Protein AF-A0A920P2Q8-F1 (afdb_monomer)

Nearest PDB structures (foldseek):
  1bu6-assembly1_Z  TM=9.345E-01  e=3.037E-04  Escherichia coli
  1gll-assembly1_O  TM=9.374E-01  e=3.037E-04  Escherichia coli
  3ezw-assembly1_E  TM=9.438E-01  e=4.803E-04  Escherichia coli K-12
  3ezw-assembly2_H  TM=9.414E-01  e=4.803E-04  Escherichia coli K-12
  3ezw-assembly2_D  TM=9.309E-01  e=9.871E-04  Escherichia coli K-12

Radius of gyration: 13.26 Å; Cα contacts (8 Å, |Δi|>4): 57; chains: 1; bounding box: 35×21×29 Å

Sequence (72 aa):
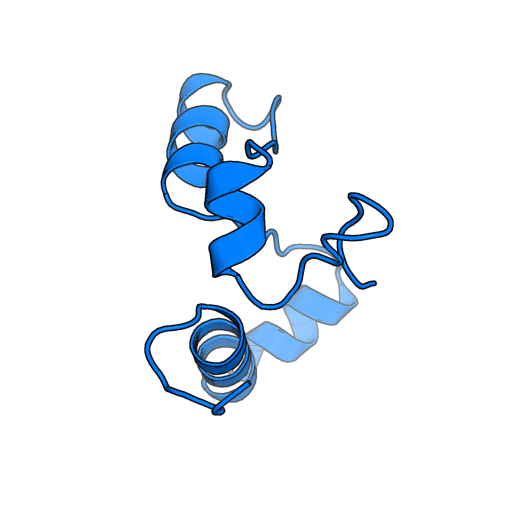MVIDPYFSATKNRWILDAKKISKKLIQSNNLLFGTIDTWLLWNLTQGISHITDVTNASRTMLFDAQKKTMVK

Foldseek 3Di:
DDDDPQAQQVVVVCVCVVDPVSVVCVVVVNDDDDDPVQVVVCVVVVNPDRDDDLVRQVRNVQADPVVRDGND

Structure (mmCIF, N/CA/C/O backbone):
data_AF-A0A920P2Q8-F1
#
_entry.id   AF-A0A920P2Q8-F1
#
loop_
_atom_site.group_PDB
_atom_site.id
_atom_site.type_symbol
_atom_site.label_atom_id
_atom_site.label_alt_id
_atom_site.label_comp_id
_atom_site.label_asym_id
_atom_site.label_entity_id
_atom_site.label_seq_id
_atom_site.pdbx_PDB_ins_code
_atom_site.Cartn_x
_atom_site.Cartn_y
_atom_site.Cartn_z
_atom_site.occupancy
_atom_site.B_iso_or_equiv
_atom_site.auth_seq_id
_atom_site.auth_comp_id
_atom_site.auth_asym_id
_atom_site.auth_atom_id
_atom_site.pdbx_PDB_model_num
ATOM 1 N N . MET A 1 1 ? 20.608 0.120 -5.765 1.00 56.41 1 MET A N 1
ATOM 2 C CA . MET A 1 1 ? 19.353 -0.634 -5.557 1.00 56.41 1 MET A CA 1
ATOM 3 C C . MET A 1 1 ? 19.143 -1.477 -6.805 1.00 56.41 1 MET A C 1
ATOM 5 O O . MET A 1 1 ? 19.181 -0.909 -7.889 1.00 56.41 1 MET A O 1
ATOM 9 N N . VAL A 1 2 ? 19.065 -2.802 -6.680 1.00 69.00 2 VAL A N 1
ATOM 10 C CA . VAL A 1 2 ? 18.869 -3.705 -7.828 1.00 69.00 2 VAL A CA 1
ATOM 11 C C . VAL A 1 2 ? 17.369 -3.792 -8.107 1.00 69.00 2 VAL A C 1
ATOM 13 O O . VAL A 1 2 ? 16.584 -3.926 -7.170 1.00 69.00 2 VAL A O 1
ATOM 16 N N . ILE A 1 3 ? 16.968 -3.650 -9.370 1.00 72.12 3 ILE A N 1
ATOM 17 C CA . ILE A 1 3 ? 15.570 -3.810 -9.784 1.00 72.12 3 ILE A CA 1
ATOM 18 C C . ILE A 1 3 ? 15.278 -5.310 -9.800 1.00 72.12 3 ILE A C 1
ATOM 20 O O . ILE A 1 3 ? 15.844 -6.033 -10.615 1.00 72.12 3 ILE A O 1
ATOM 24 N N . ASP A 1 4 ? 14.416 -5.762 -8.891 1.00 73.56 4 ASP A N 1
ATOM 25 C CA . ASP A 1 4 ? 14.095 -7.176 -8.693 1.00 73.56 4 ASP A CA 1
ATOM 26 C C . ASP A 1 4 ? 12.564 -7.382 -8.612 1.00 73.56 4 ASP A C 1
ATOM 28 O O . ASP A 1 4 ? 11.866 -6.540 -8.030 1.00 73.56 4 ASP A O 1
ATOM 32 N N . PRO A 1 5 ? 12.007 -8.473 -9.181 1.00 74.06 5 PRO A N 1
ATOM 33 C CA . PRO A 1 5 ? 10.575 -8.799 -9.113 1.00 74.06 5 PRO A CA 1
ATOM 34 C C . PRO A 1 5 ? 10.034 -9.043 -7.693 1.00 74.06 5 PRO A C 1
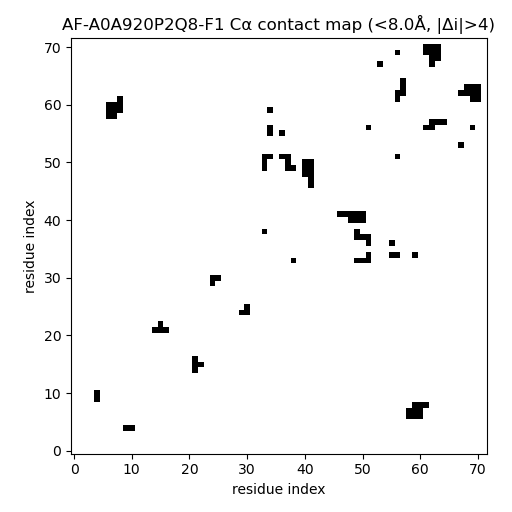ATOM 36 O O . PRO A 1 5 ? 8.822 -9.191 -7.511 1.00 74.06 5 PRO A O 1
ATOM 39 N N . TYR A 1 6 ? 10.890 -9.076 -6.676 1.00 78.81 6 TYR A N 1
ATOM 40 C CA . TYR A 1 6 ? 10.509 -9.119 -5.271 1.00 78.81 6 TYR A CA 1
ATOM 41 C C . TYR A 1 6 ? 9.552 -7.977 -4.883 1.00 78.81 6 TYR A C 1
ATOM 43 O O . TYR A 1 6 ? 8.548 -8.214 -4.200 1.00 78.81 6 TYR A O 1
ATOM 51 N N . PHE A 1 7 ? 9.800 -6.759 -5.374 1.00 77.69 7 PHE A N 1
ATOM 52 C CA . PHE A 1 7 ? 9.023 -5.567 -5.024 1.00 77.69 7 PHE A CA 1
ATOM 53 C C . PHE A 1 7 ? 7.645 -5.505 -5.705 1.00 77.69 7 PHE A C 1
ATOM 55 O O . PHE A 1 7 ? 7.394 -6.115 -6.744 1.00 77.69 7 PHE A O 1
ATOM 62 N N . SER A 1 8 ? 6.718 -4.750 -5.107 1.00 79.00 8 SER A N 1
ATOM 63 C CA . SER A 1 8 ? 5.310 -4.726 -5.548 1.00 79.00 8 SER A CA 1
ATOM 64 C C . SER A 1 8 ? 5.045 -3.851 -6.781 1.00 79.00 8 SER A C 1
ATOM 66 O O . SER A 1 8 ? 4.069 -4.086 -7.491 1.00 79.00 8 SER A O 1
ATOM 68 N N . ALA A 1 9 ? 5.906 -2.872 -7.081 1.00 79.44 9 ALA A N 1
ATOM 69 C CA . ALA A 1 9 ? 5.695 -1.926 -8.181 1.00 79.44 9 ALA A CA 1
ATOM 70 C C . ALA A 1 9 ? 5.548 -2.596 -9.562 1.00 79.44 9 ALA A C 1
ATOM 72 O O . ALA A 1 9 ? 4.635 -2.265 -10.320 1.00 79.44 9 ALA A O 1
ATOM 73 N N . THR A 1 10 ? 6.400 -3.572 -9.889 1.00 82.44 10 THR A N 1
ATOM 74 C CA . THR A 1 10 ? 6.344 -4.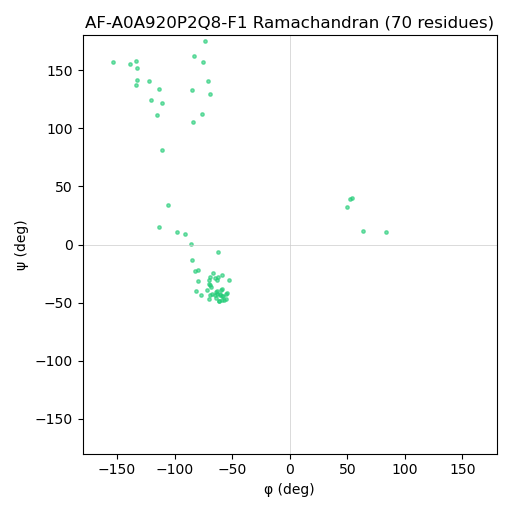286 -11.178 1.00 82.44 10 THR A CA 1
ATOM 75 C C . THR A 1 10 ? 5.104 -5.174 -11.286 1.00 82.44 10 THR A C 1
ATOM 77 O O . THR A 1 10 ? 4.493 -5.250 -12.353 1.00 82.44 10 THR A O 1
ATOM 80 N N . LYS A 1 11 ? 4.664 -5.770 -10.170 1.00 84.19 11 LYS A N 1
ATOM 81 C CA . LYS A 1 11 ? 3.426 -6.564 -10.082 1.00 84.19 11 LYS A CA 1
ATOM 82 C C . LYS A 1 11 ? 2.196 -5.694 -10.338 1.00 84.19 11 LYS A C 1
ATOM 84 O O . LYS A 1 11 ? 1.348 -6.055 -11.152 1.00 84.19 11 LYS A O 1
ATOM 89 N N . ASN A 1 12 ? 2.140 -4.516 -9.714 1.00 81.62 12 ASN A N 1
ATOM 90 C CA . ASN A 1 12 ? 1.074 -3.542 -9.952 1.00 81.62 12 ASN A CA 1
ATOM 91 C C . ASN A 1 12 ? 1.016 -3.135 -11.420 1.00 81.62 12 ASN A C 1
ATOM 93 O O . ASN A 1 12 ? -0.052 -3.170 -12.028 1.00 81.62 12 ASN A O 1
ATOM 97 N N . ARG A 1 13 ? 2.169 -2.797 -12.009 1.00 85.19 13 ARG A N 1
ATOM 98 C CA . ARG A 1 13 ? 2.230 -2.397 -13.415 1.00 85.19 13 ARG A CA 1
ATOM 99 C C . ARG A 1 13 ? 1.707 -3.493 -14.340 1.00 85.19 13 ARG A C 1
ATOM 101 O O . ARG A 1 13 ? 0.889 -3.210 -15.210 1.00 85.19 13 ARG A O 1
ATOM 108 N N . TRP A 1 14 ? 2.111 -4.738 -14.102 1.00 87.06 14 TRP A N 1
ATOM 109 C CA . TRP A 1 14 ? 1.650 -5.881 -14.884 1.00 87.06 14 TRP A CA 1
ATOM 110 C C . TRP A 1 14 ? 0.127 -6.072 -14.808 1.00 87.06 14 TRP A C 1
ATOM 112 O O . TRP A 1 14 ? -0.513 -6.261 -15.839 1.00 87.06 14 TRP A O 1
ATOM 122 N N . ILE A 1 15 ? -0.484 -5.948 -13.623 1.00 85.00 15 ILE A N 1
ATOM 123 C CA . ILE A 1 15 ? -1.948 -6.052 -13.454 1.00 85.00 15 ILE A CA 1
ATOM 124 C C . ILE A 1 15 ? -2.682 -4.939 -14.220 1.00 85.00 15 ILE A C 1
ATOM 126 O O . ILE A 1 15 ? -3.733 -5.179 -14.829 1.00 85.00 15 ILE A O 1
ATOM 130 N N . LEU A 1 16 ? -2.137 -3.721 -14.203 1.00 84.62 16 LEU A N 1
ATOM 131 C CA . LEU A 1 16 ? -2.718 -2.586 -14.919 1.00 84.62 16 LEU A CA 1
ATOM 132 C C . LEU A 1 16 ? -2.616 -2.749 -16.441 1.00 84.62 16 LEU A C 1
ATOM 134 O O . LEU A 1 16 ? -3.558 -2.395 -17.148 1.00 84.62 16 LEU A O 1
ATOM 138 N N . ASP A 1 17 ? -1.527 -3.329 -16.940 1.00 83.56 17 ASP A N 1
ATOM 139 C CA . ASP A 1 17 ? -1.326 -3.551 -18.374 1.00 83.56 17 ASP A CA 1
ATOM 140 C C . ASP A 1 17 ? -2.091 -4.789 -18.890 1.00 83.56 17 ASP A C 1
ATOM 142 O O . ASP A 1 17 ? -2.579 -4.791 -20.023 1.00 83.56 17 ASP A O 1
ATOM 146 N N . ALA A 1 18 ? -2.270 -5.821 -18.056 1.00 83.12 18 ALA A N 1
ATOM 147 C CA . ALA A 1 18 ? -2.890 -7.091 -18.447 1.00 83.12 18 ALA A CA 1
ATOM 148 C C . ALA A 1 18 ? -4.399 -6.992 -18.725 1.00 83.12 18 ALA A C 1
ATOM 150 O O . ALA A 1 18 ? -4.930 -7.741 -19.549 1.00 83.12 18 ALA A O 1
ATOM 151 N N . LYS A 1 19 ? -5.125 -6.087 -18.055 1.00 78.81 19 LYS A N 1
ATOM 152 C CA . LYS A 1 19 ? -6.579 -5.958 -18.230 1.00 78.81 19 LYS A CA 1
ATOM 153 C C . LYS A 1 19 ? -6.943 -4.657 -18.937 1.00 78.81 19 LYS A C 1
ATOM 155 O O . LYS A 1 19 ? -6.742 -3.570 -18.410 1.00 78.81 19 LYS A O 1
ATOM 160 N N . LYS A 1 20 ? -7.637 -4.758 -20.081 1.00 78.00 20 LYS A N 1
ATOM 161 C CA . LYS A 1 20 ? -8.200 -3.593 -20.803 1.00 78.00 20 LYS A CA 1
ATOM 162 C C . LYS A 1 20 ? -9.072 -2.698 -19.909 1.00 78.00 20 LYS A C 1
ATOM 164 O O . LYS A 1 20 ? -9.128 -1.490 -20.119 1.00 78.00 20 LYS A O 1
ATOM 169 N N . ILE A 1 21 ? -9.737 -3.287 -18.910 1.00 81.25 21 ILE A N 1
ATOM 170 C CA . ILE A 1 21 ? -10.597 -2.564 -17.967 1.00 81.25 21 ILE A CA 1
ATOM 171 C C . ILE A 1 21 ? -9.804 -1.651 -17.023 1.00 81.25 21 ILE A C 1
ATOM 173 O O . ILE A 1 21 ? -10.319 -0.609 -16.628 1.00 81.25 21 ILE A O 1
ATOM 177 N N . SER A 1 22 ? -8.541 -1.978 -16.730 1.00 80.31 22 SER A N 1
ATOM 178 C CA . SER A 1 22 ? -7.694 -1.208 -15.817 1.00 80.31 22 SER A CA 1
ATOM 179 C C . SER A 1 22 ? -7.517 0.231 -16.293 1.00 80.31 22 SER A C 1
ATOM 181 O O . SER A 1 22 ? -7.625 1.142 -15.486 1.00 80.31 22 SER A O 1
ATOM 183 N N . LYS A 1 23 ? -7.369 0.474 -17.605 1.00 79.81 23 LYS A N 1
ATOM 184 C CA . LYS A 1 23 ? -7.288 1.844 -18.149 1.00 79.81 23 LYS A CA 1
ATOM 185 C C . LYS A 1 23 ? -8.540 2.674 -17.855 1.00 79.81 23 LYS A C 1
ATOM 187 O O . LYS A 1 23 ? -8.415 3.833 -17.476 1.00 79.81 23 LYS A O 1
ATOM 192 N N . LYS A 1 24 ? -9.733 2.084 -17.998 1.00 83.94 24 LYS A N 1
ATOM 193 C CA . LYS A 1 24 ? -10.999 2.768 -17.681 1.00 83.94 24 LYS A CA 1
ATOM 194 C C . LYS A 1 24 ? -11.125 3.037 -16.184 1.00 83.94 24 LYS A C 1
ATOM 196 O O . LYS A 1 24 ? -11.522 4.126 -15.800 1.00 83.94 24 LYS A O 1
ATOM 201 N N . LEU A 1 25 ? -10.756 2.063 -15.354 1.00 84.12 25 LEU A N 1
ATOM 202 C CA . LEU A 1 25 ? -10.848 2.183 -13.901 1.00 84.12 25 LEU A CA 1
ATOM 203 C C . LEU A 1 25 ? -9.834 3.183 -13.319 1.00 84.12 25 LEU A C 1
ATOM 205 O O . LEU A 1 25 ? -10.164 3.886 -12.367 1.00 84.12 25 LEU A O 1
ATOM 209 N N . ILE A 1 26 ? -8.639 3.289 -13.918 1.00 84.38 26 ILE A N 1
ATOM 210 C CA . ILE A 1 26 ? -7.667 4.352 -13.612 1.00 84.38 26 ILE A CA 1
ATOM 211 C C . ILE A 1 26 ? -8.286 5.717 -13.932 1.00 84.38 26 ILE A C 1
ATOM 213 O O . ILE A 1 26 ? -8.255 6.610 -13.097 1.00 84.38 26 ILE A O 1
ATOM 217 N N . GLN A 1 27 ? -8.879 5.875 -15.122 1.00 84.31 27 GLN A N 1
ATOM 218 C CA . GLN A 1 27 ? -9.511 7.138 -15.526 1.00 84.31 27 GLN A CA 1
ATOM 219 C C . GLN A 1 27 ? -10.706 7.512 -14.642 1.00 84.31 27 GLN A C 1
ATOM 221 O O . GLN A 1 27 ? -10.973 8.694 -14.452 1.00 84.31 27 GLN A O 1
ATOM 226 N N . SER A 1 28 ? -11.419 6.523 -14.100 1.00 89.56 28 SER A N 1
ATOM 227 C CA . SER A 1 28 ? -12.574 6.742 -13.229 1.00 89.56 28 SER A CA 1
ATOM 228 C C . SER A 1 28 ? -12.226 6.817 -11.737 1.00 89.56 28 SER A C 1
ATOM 230 O O . SER A 1 28 ? -13.149 6.772 -10.928 1.00 89.56 28 SER A O 1
ATOM 232 N N . ASN A 1 29 ? -10.941 6.861 -11.354 1.00 84.44 29 ASN A N 1
ATOM 233 C CA . ASN A 1 29 ? -10.484 6.829 -9.954 1.00 84.44 29 ASN A CA 1
ATOM 234 C C . ASN A 1 29 ? -11.112 5.698 -9.109 1.00 84.44 29 ASN A C 1
ATOM 236 O O . ASN A 1 29 ? -11.312 5.844 -7.907 1.00 84.44 29 ASN A O 1
ATOM 240 N N . ASN A 1 30 ? -11.419 4.554 -9.726 1.00 86.62 30 ASN A N 1
ATOM 241 C CA . ASN A 1 30 ? -12.111 3.441 -9.066 1.00 86.62 30 ASN A CA 1
ATOM 242 C C . ASN A 1 30 ? -11.159 2.270 -8.766 1.00 86.62 30 ASN A C 1
ATOM 244 O O . ASN A 1 30 ? -11.521 1.100 -8.896 1.00 86.62 30 ASN A O 1
ATOM 248 N N . LEU A 1 31 ? -9.902 2.588 -8.448 1.00 88.12 31 LEU A N 1
ATOM 249 C CA . LEU A 1 31 ? -8.866 1.626 -8.082 1.00 88.12 31 LEU A CA 1
ATOM 250 C C . LEU A 1 31 ? -8.122 2.105 -6.846 1.00 88.12 31 LEU A C 1
ATOM 252 O O . LEU A 1 31 ? -7.718 3.261 -6.757 1.00 88.12 31 LEU A O 1
ATOM 256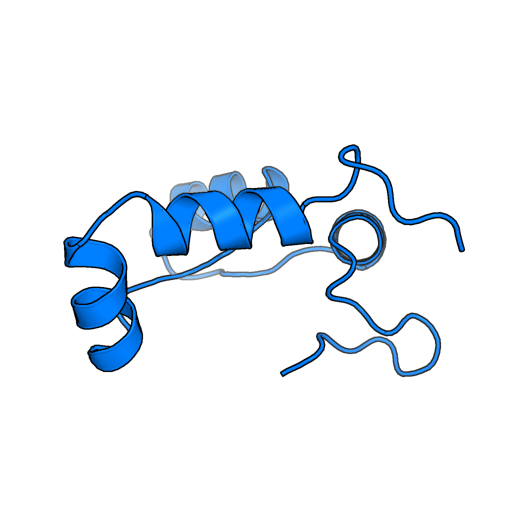 N N . LEU A 1 32 ? -7.882 1.162 -5.944 1.00 90.06 32 LEU A N 1
ATOM 257 C CA .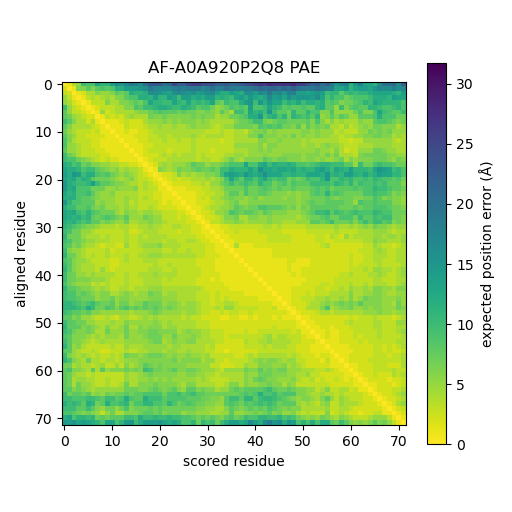 LEU A 1 32 ? -7.012 1.326 -4.793 1.00 90.06 32 LEU A CA 1
ATOM 258 C C . LEU A 1 32 ? -5.915 0.264 -4.859 1.00 90.06 32 LEU A C 1
ATOM 260 O O . LEU A 1 32 ? -6.161 -0.878 -5.255 1.00 90.06 32 LEU A O 1
ATOM 264 N N . PHE A 1 33 ? -4.701 0.658 -4.486 1.00 90.12 33 PHE A N 1
ATOM 265 C CA . PHE A 1 33 ? -3.568 -0.243 -4.318 1.00 90.12 33 PHE A CA 1
ATOM 266 C C . PHE A 1 33 ? -3.174 -0.277 -2.846 1.00 90.12 33 PHE A C 1
ATOM 268 O O . PHE A 1 33 ? -2.984 0.771 -2.234 1.00 90.12 33 PHE A O 1
ATOM 275 N N . GLY A 1 34 ? -2.962 -1.479 -2.321 1.00 90.44 34 GLY A N 1
ATOM 276 C CA . GLY A 1 34 ? -2.449 -1.686 -0.979 1.00 90.44 34 GLY A CA 1
ATOM 277 C C . GLY A 1 34 ? -1.711 -3.011 -0.862 1.00 90.44 34 GLY A C 1
ATOM 278 O O . GLY A 1 34 ? -1.922 -3.938 -1.649 1.00 90.44 34 GLY A O 1
ATOM 279 N N . THR A 1 35 ? -0.831 -3.094 0.127 1.00 92.25 35 THR A N 1
ATOM 280 C CA . THR A 1 35 ? -0.257 -4.354 0.604 1.00 92.25 35 THR A CA 1
ATOM 281 C C . THR A 1 35 ? -1.308 -5.143 1.404 1.00 92.25 35 THR A C 1
ATOM 283 O O . THR A 1 35 ? -2.440 -4.691 1.593 1.00 92.25 35 THR A O 1
ATOM 286 N N . ILE A 1 36 ? -0.980 -6.367 1.831 1.00 93.31 36 ILE A N 1
ATOM 287 C CA . ILE A 1 36 ? -1.947 -7.276 2.480 1.00 93.31 36 ILE A CA 1
ATOM 288 C C . ILE A 1 36 ? -2.555 -6.654 3.749 1.00 93.31 36 ILE A C 1
ATOM 290 O O . ILE A 1 36 ? -3.752 -6.794 3.985 1.00 93.31 36 ILE A O 1
ATOM 294 N N . ASP A 1 37 ? -1.756 -5.932 4.531 1.00 93.69 37 ASP A N 1
ATOM 295 C CA . ASP A 1 37 ? -2.185 -5.160 5.702 1.00 93.69 37 ASP A CA 1
ATOM 296 C C . ASP A 1 37 ? -3.257 -4.120 5.346 1.00 93.69 37 ASP A C 1
ATOM 298 O O . ASP A 1 37 ? -4.310 -4.083 5.982 1.00 93.69 37 ASP A O 1
ATOM 302 N N . THR A 1 38 ? -3.043 -3.339 4.284 1.00 94.19 38 THR A N 1
ATOM 303 C CA . THR A 1 38 ? -4.025 -2.356 3.804 1.00 94.19 38 THR A CA 1
ATOM 304 C C . THR A 1 38 ? -5.309 -3.018 3.347 1.00 94.19 38 THR A C 1
ATOM 306 O O . THR A 1 38 ? -6.391 -2.530 3.661 1.00 94.19 38 THR A O 1
ATOM 309 N N . TRP A 1 39 ? -5.212 -4.138 2.627 1.00 94.81 39 TRP A N 1
ATOM 310 C CA . TRP A 1 39 ? -6.390 -4.866 2.159 1.00 94.81 39 TRP A CA 1
ATOM 311 C C . TRP A 1 39 ? -7.209 -5.433 3.324 1.00 94.81 39 TRP A C 1
ATOM 313 O O . TRP A 1 39 ? -8.433 -5.305 3.342 1.00 94.81 39 TRP A O 1
ATOM 323 N N . LEU A 1 40 ? -6.545 -6.016 4.326 1.00 95.56 40 LEU A N 1
ATOM 324 C CA . LEU A 1 40 ? -7.213 -6.516 5.528 1.00 95.56 40 LEU A CA 1
ATOM 325 C C . LEU A 1 40 ? -7.918 -5.386 6.272 1.00 95.56 40 LEU A C 1
ATOM 327 O O . LEU A 1 40 ? -9.100 -5.509 6.587 1.00 95.56 40 LEU A O 1
ATOM 331 N N . LEU A 1 41 ? -7.227 -4.272 6.507 1.00 95.56 41 LEU A N 1
ATOM 332 C CA . LEU A 1 41 ? -7.812 -3.140 7.209 1.00 95.56 41 LEU A CA 1
ATOM 333 C C . LEU A 1 41 ? -8.982 -2.528 6.435 1.00 95.56 41 LEU A C 1
ATOM 335 O O . LEU A 1 41 ? -10.014 -2.222 7.029 1.00 95.56 41 LEU A O 1
ATOM 339 N N . TRP A 1 42 ? -8.858 -2.403 5.116 1.00 96.00 42 TRP A N 1
ATOM 340 C CA . TRP A 1 42 ? -9.935 -1.929 4.253 1.00 96.00 42 TRP A CA 1
ATOM 341 C C . TRP A 1 42 ? -11.201 -2.774 4.423 1.00 96.00 42 TRP A C 1
ATOM 343 O O . TRP A 1 42 ? -12.279 -2.229 4.641 1.00 96.00 42 TRP A O 1
ATOM 353 N N . ASN A 1 43 ? -11.077 -4.103 4.413 1.00 95.00 43 ASN A N 1
ATOM 354 C CA . ASN A 1 43 ? -12.224 -4.995 4.599 1.00 95.00 43 ASN A CA 1
ATOM 355 C C . ASN A 1 43 ? -12.786 -4.950 6.024 1.00 95.00 43 ASN A C 1
ATOM 357 O O . ASN A 1 43 ? -14.000 -4.877 6.201 1.00 95.00 43 ASN A O 1
ATOM 361 N N . LEU A 1 44 ? -11.917 -4.960 7.039 1.00 96.44 44 LEU A N 1
ATOM 362 C CA . LEU A 1 44 ? -12.327 -4.917 8.447 1.00 96.44 44 LEU A CA 1
ATOM 363 C C . LEU A 1 44 ? -13.013 -3.598 8.813 1.00 96.44 44 LEU A C 1
ATOM 365 O O . LEU A 1 44 ? -13.877 -3.569 9.685 1.00 96.44 44 LEU A O 1
ATOM 369 N N . THR A 1 45 ? -12.653 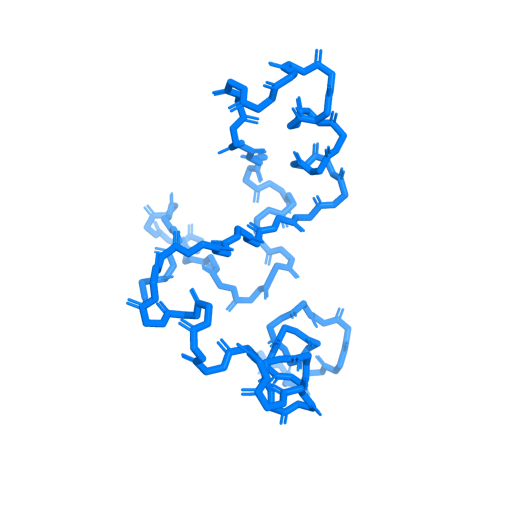-2.516 8.126 1.00 96.19 45 THR A N 1
ATOM 370 C CA . THR A 1 45 ? -13.254 -1.191 8.303 1.00 96.19 45 THR A CA 1
ATOM 371 C C . THR A 1 45 ? -14.335 -0.883 7.272 1.00 96.19 45 THR A C 1
ATOM 373 O O . THR A 1 45 ? -14.771 0.259 7.190 1.00 96.19 45 THR A O 1
ATOM 376 N N . GLN A 1 46 ? -14.775 -1.868 6.480 1.00 94.75 46 GLN A N 1
ATOM 377 C CA . GLN A 1 46 ? -15.821 -1.708 5.460 1.00 94.75 46 GLN A CA 1
ATOM 378 C C . GLN A 1 46 ? -15.561 -0.540 4.490 1.00 94.75 46 GLN A C 1
ATOM 380 O O . GLN A 1 46 ? -16.469 0.189 4.100 1.00 94.75 46 GLN A O 1
ATOM 385 N N . GLY A 1 47 ? -14.302 -0.348 4.103 1.00 92.06 47 GLY A N 1
ATOM 386 C CA . GLY A 1 47 ? -13.886 0.693 3.168 1.00 92.06 47 GLY A CA 1
ATOM 387 C C . GLY A 1 47 ? -13.651 2.071 3.781 1.00 92.06 47 GLY A C 1
ATOM 388 O O . GLY A 1 47 ? -13.490 3.044 3.051 1.00 92.06 47 GLY A O 1
ATOM 389 N N . ILE A 1 48 ? -13.614 2.180 5.108 1.00 92.88 48 ILE A N 1
ATOM 390 C CA . ILE A 1 48 ? -13.359 3.460 5.779 1.00 92.88 48 ILE A CA 1
ATOM 391 C C . ILE A 1 48 ? -11.856 3.766 5.821 1.00 92.88 48 ILE A C 1
ATOM 393 O O . ILE A 1 48 ? -11.454 4.912 5.628 1.00 92.88 48 ILE A O 1
ATOM 397 N N . SER A 1 49 ? -11.007 2.764 6.075 1.00 92.88 49 SER A N 1
ATOM 398 C CA . SER A 1 49 ? -9.567 2.969 6.290 1.00 92.88 49 SER A CA 1
ATOM 399 C C . SER A 1 49 ? -8.711 2.321 5.204 1.00 92.88 49 SER A C 1
ATOM 401 O O . SER A 1 49 ? -8.583 1.100 5.143 1.00 92.88 49 SER A O 1
ATOM 403 N N . HIS A 1 50 ? -8.060 3.156 4.389 1.00 93.56 50 HIS A N 1
ATOM 404 C CA . HIS A 1 50 ? -7.051 2.748 3.407 1.00 93.56 50 HIS A CA 1
ATOM 405 C C . HIS A 1 50 ? -5.663 3.245 3.826 1.00 93.56 50 HIS A C 1
ATOM 407 O O . HIS A 1 50 ? -5.194 4.289 3.369 1.00 93.56 50 HIS A O 1
ATOM 413 N N . ILE A 1 51 ? -5.020 2.515 4.737 1.00 93.06 51 ILE A N 1
ATOM 414 C CA . ILE A 1 51 ? -3.710 2.880 5.290 1.00 93.06 51 ILE A CA 1
ATOM 415 C C . ILE A 1 51 ? -2.758 1.679 5.310 1.00 93.06 51 ILE A C 1
ATOM 417 O O . ILE A 1 51 ? -3.178 0.523 5.279 1.00 93.06 51 ILE A O 1
ATOM 421 N N . THR A 1 52 ? -1.462 1.970 5.346 1.00 93.75 52 THR A N 1
ATOM 422 C CA . THR A 1 52 ? -0.365 1.010 5.524 1.00 93.75 52 THR A CA 1
ATOM 423 C C . THR A 1 52 ? 0.659 1.623 6.468 1.00 93.75 52 THR A C 1
ATOM 425 O O . THR A 1 52 ? 0.743 2.852 6.576 1.00 93.75 52 THR A O 1
ATOM 428 N N . ASP A 1 53 ? 1.439 0.799 7.156 1.00 92.50 53 ASP A N 1
ATOM 429 C CA . ASP A 1 53 ? 2.554 1.289 7.954 1.00 92.50 53 ASP A CA 1
ATOM 430 C C . ASP A 1 53 ? 3.808 1.519 7.087 1.00 92.50 53 ASP A C 1
ATOM 432 O O . ASP A 1 53 ? 3.952 1.002 5.977 1.00 92.50 53 ASP A O 1
ATOM 436 N N . VAL A 1 54 ? 4.764 2.289 7.610 1.00 89.19 54 VAL A N 1
ATOM 437 C CA . VAL A 1 54 ? 5.992 2.642 6.877 1.00 89.19 54 VAL A CA 1
ATOM 438 C C . VAL A 1 54 ? 6.857 1.426 6.522 1.00 89.19 54 VAL A C 1
ATOM 440 O O . VAL A 1 54 ? 7.557 1.445 5.506 1.00 89.19 54 VAL A O 1
ATOM 443 N N . THR A 1 55 ? 6.799 0.352 7.314 1.00 88.62 55 THR A N 1
ATOM 444 C CA . THR A 1 55 ? 7.583 -0.867 7.082 1.00 88.62 55 THR A CA 1
ATOM 445 C C . THR A 1 55 ? 7.062 -1.596 5.853 1.00 88.62 55 THR A C 1
ATOM 447 O O . THR A 1 55 ? 7.851 -1.954 4.975 1.00 88.62 55 THR A O 1
ATOM 450 N N . ASN A 1 56 ? 5.744 -1.765 5.730 1.00 87.81 56 ASN A N 1
ATOM 451 C CA . ASN A 1 56 ? 5.145 -2.376 4.545 1.00 87.81 56 ASN A CA 1
ATOM 452 C C . ASN A 1 56 ? 5.212 -1.453 3.322 1.00 87.81 56 ASN A C 1
ATOM 454 O O . ASN A 1 56 ? 5.584 -1.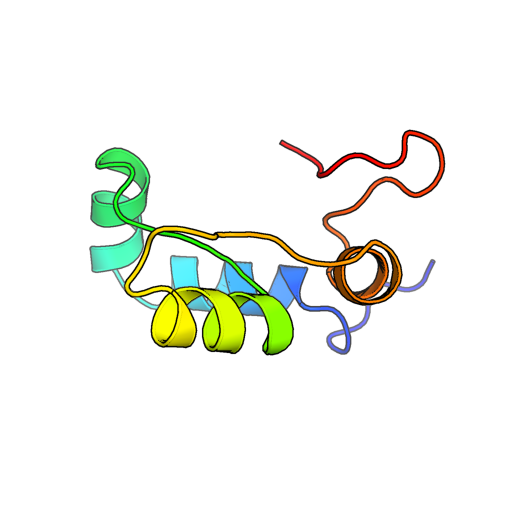922 2.240 1.00 87.81 56 ASN A O 1
ATOM 458 N N . ALA A 1 57 ? 5.006 -0.143 3.495 1.00 88.06 57 ALA A N 1
ATOM 459 C CA . ALA A 1 57 ? 5.155 0.842 2.424 1.00 88.06 57 ALA A CA 1
ATOM 460 C C . ALA A 1 57 ? 6.549 0.791 1.773 1.00 88.06 57 ALA A C 1
ATOM 462 O O . ALA A 1 57 ? 6.660 0.793 0.545 1.00 88.06 57 ALA A O 1
ATOM 463 N N . SER A 1 58 ? 7.616 0.652 2.568 1.00 87.31 58 SER A N 1
ATOM 464 C CA . SER A 1 58 ? 8.996 0.584 2.060 1.00 87.31 58 SER A CA 1
ATOM 465 C C . SER A 1 58 ? 9.246 -0.577 1.081 1.00 87.31 58 SER A C 1
ATOM 467 O O . SER A 1 58 ? 10.086 -0.469 0.187 1.00 87.31 58 SER A O 1
ATOM 469 N N . ARG A 1 59 ? 8.468 -1.667 1.177 1.00 86.50 59 ARG A N 1
ATOM 470 C CA . ARG A 1 59 ? 8.578 -2.855 0.308 1.00 86.50 59 ARG A CA 1
ATOM 471 C C . ARG A 1 59 ? 7.798 -2.740 -1.001 1.00 86.50 59 ARG A C 1
ATOM 473 O O . ARG A 1 59 ? 7.812 -3.654 -1.829 1.00 86.50 59 ARG A O 1
ATOM 480 N N . THR A 1 60 ? 7.123 -1.618 -1.225 1.00 83.69 60 THR A N 1
ATOM 481 C CA . THR A 1 60 ? 6.363 -1.395 -2.459 1.00 83.69 60 THR A CA 1
ATOM 482 C C . THR A 1 60 ? 7.232 -0.907 -3.612 1.00 83.69 60 THR A C 1
ATOM 484 O O . THR A 1 60 ? 6.844 -1.103 -4.761 1.00 83.69 60 THR A O 1
ATOM 487 N N . MET A 1 61 ? 8.398 -0.310 -3.320 1.00 82.94 61 MET A N 1
ATOM 488 C CA . MET A 1 61 ? 9.195 0.493 -4.265 1.00 82.94 61 MET A CA 1
ATOM 489 C C . MET A 1 61 ? 8.466 1.766 -4.754 1.00 82.94 61 MET A C 1
ATOM 491 O O . MET A 1 61 ? 8.927 2.432 -5.674 1.00 82.94 61 MET A O 1
ATOM 495 N N . LEU A 1 62 ? 7.347 2.124 -4.111 1.00 85.00 62 LEU A N 1
ATOM 496 C CA . LEU A 1 62 ? 6.553 3.338 -4.338 1.00 85.00 62 LEU A CA 1
ATOM 497 C C . LEU A 1 62 ? 6.594 4.277 -3.122 1.00 85.00 62 LEU A C 1
ATOM 499 O O . LEU A 1 62 ? 5.772 5.178 -3.008 1.00 85.00 62 LEU A O 1
ATOM 503 N N . PHE A 1 63 ? 7.532 4.061 -2.201 1.00 88.25 63 PHE A N 1
ATOM 504 C CA . PHE A 1 63 ? 7.697 4.843 -0.981 1.00 88.25 63 PHE A CA 1
ATOM 505 C C . PHE A 1 63 ? 9.090 5.472 -0.948 1.00 88.25 63 PHE A C 1
ATOM 507 O O . PHE A 1 63 ? 10.100 4.769 -1.036 1.00 88.25 63 PHE A O 1
ATOM 514 N N . ASP A 1 64 ? 9.141 6.793 -0.808 1.00 87.75 64 ASP A N 1
ATOM 515 C CA . ASP A 1 64 ? 10.370 7.549 -0.591 1.00 87.75 64 ASP A CA 1
ATOM 516 C C . ASP A 1 64 ? 10.698 7.533 0.909 1.00 87.75 64 ASP A C 1
ATOM 518 O O . ASP A 1 64 ? 10.062 8.216 1.715 1.00 87.75 64 ASP A O 1
ATOM 522 N N . ALA A 1 65 ? 11.700 6.738 1.292 1.00 83.62 65 ALA A N 1
ATOM 523 C CA . ALA A 1 65 ? 12.097 6.575 2.689 1.00 83.62 65 ALA A CA 1
ATOM 524 C C . ALA A 1 65 ? 12.697 7.847 3.315 1.00 83.62 65 ALA A C 1
ATOM 526 O O . ALA A 1 65 ? 12.625 8.006 4.534 1.00 83.62 65 ALA A O 1
ATOM 527 N N . GLN A 1 66 ? 13.259 8.760 2.514 1.00 86.00 66 GLN A N 1
ATOM 528 C CA . GLN A 1 66 ? 13.810 10.020 3.024 1.00 86.00 66 GLN A CA 1
ATOM 529 C C . GLN A 1 66 ? 12.689 11.006 3.343 1.00 86.00 66 GLN A C 1
ATOM 531 O O . GLN A 1 66 ? 12.699 11.645 4.394 1.00 86.00 66 GLN A O 1
ATOM 536 N N . LYS A 1 67 ? 11.697 11.100 2.453 1.00 86.56 67 LYS A N 1
ATOM 537 C CA . LYS A 1 67 ? 10.547 12.001 2.625 1.00 86.56 67 LYS A CA 1
ATOM 538 C C . LYS A 1 67 ? 9.433 11.400 3.478 1.00 86.56 67 LYS A C 1
ATOM 540 O O . LYS A 1 67 ? 8.550 12.132 3.911 1.00 86.56 67 LYS A O 1
ATOM 545 N N . LYS A 1 68 ? 9.482 10.087 3.724 1.00 84.31 68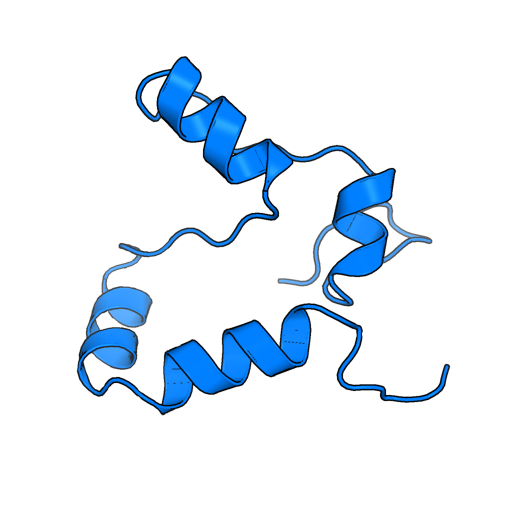 LYS A N 1
ATOM 546 C CA . LYS A 1 68 ? 8.429 9.291 4.370 1.00 84.31 68 LYS A CA 1
ATOM 547 C C . LYS A 1 68 ? 7.072 9.452 3.680 1.00 84.31 68 LYS A C 1
ATOM 549 O O . LYS A 1 68 ? 6.037 9.534 4.337 1.00 84.31 68 LYS A O 1
ATOM 554 N N . THR A 1 69 ? 7.075 9.505 2.351 1.00 85.31 69 THR A N 1
ATOM 555 C CA . THR A 1 69 ? 5.872 9.723 1.538 1.00 85.31 69 THR A CA 1
ATOM 556 C C . THR A 1 69 ? 5.787 8.737 0.381 1.00 85.31 69 THR A C 1
ATOM 558 O O . THR A 1 69 ? 6.796 8.243 -0.121 1.00 85.31 69 THR A O 1
ATOM 561 N N . MET A 1 70 ? 4.559 8.441 -0.049 1.00 85.06 70 MET A N 1
ATOM 562 C CA . MET A 1 70 ? 4.323 7.671 -1.269 1.00 85.06 70 MET A CA 1
ATOM 563 C C . MET A 1 70 ? 4.669 8.518 -2.497 1.00 85.06 70 MET A C 1
ATOM 565 O O . MET A 1 70 ? 4.375 9.716 -2.546 1.00 85.06 70 MET A O 1
ATOM 569 N N . VAL A 1 71 ? 5.279 7.883 -3.492 1.00 79.94 71 VAL A N 1
ATOM 570 C CA . VAL A 1 71 ? 5.514 8.463 -4.814 1.00 79.94 71 VAL A CA 1
ATOM 571 C C . VAL A 1 71 ? 4.155 8.599 -5.510 1.00 79.94 71 VAL A C 1
ATOM 573 O O . VAL A 1 71 ? 3.367 7.653 -5.502 1.00 79.94 71 VAL A O 1
ATOM 576 N N . LYS A 1 72 ? 3.869 9.794 -6.036 1.00 64.19 72 LYS A N 1
ATOM 577 C CA . LYS A 1 72 ? 2.626 10.107 -6.757 1.00 64.19 72 LYS A CA 1
ATOM 578 C C . LYS A 1 72 ? 2.646 9.577 -8.183 1.00 64.19 72 LYS A C 1
ATOM 580 O O . LYS A 1 72 ? 3.736 9.616 -8.797 1.00 64.19 72 LYS A O 1
#

pLDDT: mean 85.69, std 7.52, range [56.41, 96.44]

Secondary structure (DSSP, 8-state):
----TTSHHHHHHHHH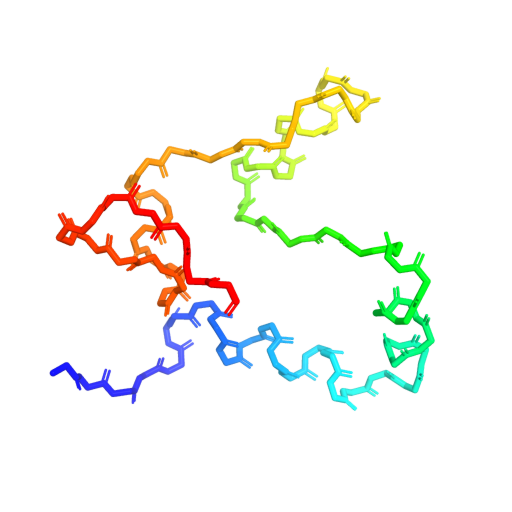HH-HHHHHHHHTT------HHHHHHHHHTTTS-----HHHHHTTT-EETTTTEE--

Solvent-accessible surface area (backbone atoms only — not comparable to full-atom values): 4520 Å² total; per-residue (Å²): 135,83,93,57,86,88,34,45,51,66,56,53,50,50,58,44,70,72,35,81,63,40,58,56,31,60,76,64,71,70,70,84,87,69,57,73,66,16,51,52,43,18,62,77,48,74,71,72,42,88,56,74,54,72,75,64,42,55,55,29,76,47,38,40,80,90,78,73,39,72,66,129

Mean predicted aligned error: 5.5 Å